Protein AF-A0A5N8YCM4-F1 (afdb_monomer)

Solvent-accessible surface area (backbone atoms only — not comparable to full-atom values): 8815 Å² total; per-residue (Å²): 136,56,71,67,61,52,51,56,54,48,54,54,50,51,52,50,52,55,51,50,50,57,48,50,54,58,71,48,71,81,57,46,71,76,61,27,65,48,60,98,84,71,20,58,46,53,52,51,55,59,68,64,58,54,66,70,60,50,52,52,48,41,61,73,74,42,97,75,67,79,81,82,79,90,52,70,67,62,51,50,50,53,53,54,52,53,60,50,47,57,53,49,52,54,51,56,53,67,76,66,61,46,80,69,53,50,68,40,70,51,71,59,92,93,43,78,36,35,51,56,54,53,51,50,53,51,51,52,53,52,54,55,54,49,47,43,43,34,72,50,49,27,48,74,75,73,39,74,59,121

Foldseek 3Di:
DDPVVVVVVVVVVVVVVVVVVVVVCVVCVPQDPVQQPDDLPDGVVNVVVVVPD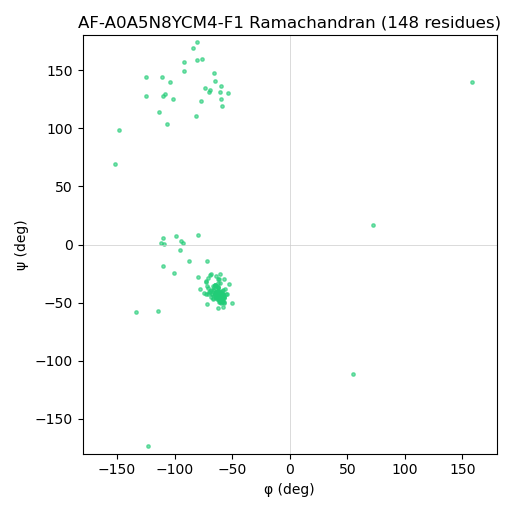CVVVVVVVQVVPDPDDDDDDDDVVVVVVVVVVVVVVVVVVLVVCVVPDDPVQQPDWDDDPHDIDGPVRVSVVVVVVVVVVLCCVQPPVQVVVVHHRD

Structure (mmCIF, N/CA/C/O backbone):
data_AF-A0A5N8YCM4-F1
#
_entry.id   AF-A0A5N8YCM4-F1
#
loop_
_atom_site.group_PDB
_atom_site.id
_atom_site.type_symbol
_atom_site.label_atom_id
_atom_site.label_alt_id
_atom_site.label_comp_id
_atom_site.label_asym_id
_atom_site.label_entity_id
_atom_site.label_seq_id
_atom_site.pdbx_PDB_ins_code
_atom_site.Cartn_x
_atom_site.Cartn_y
_atom_site.Cartn_z
_atom_site.occupancy
_atom_site.B_iso_or_equiv
_atom_site.auth_seq_id
_atom_site.auth_comp_id
_atom_site.auth_asym_id
_atom_site.auth_atom_id
_atom_site.pdbx_PDB_model_num
ATOM 1 N N . MET A 1 1 ? 29.192 19.938 -15.621 1.00 59.78 1 MET A N 1
ATOM 2 C CA . MET A 1 1 ? 28.057 19.672 -16.533 1.00 59.78 1 MET A CA 1
ATOM 3 C C . MET A 1 1 ? 27.737 20.958 -17.263 1.00 59.78 1 MET A C 1
ATOM 5 O O . MET A 1 1 ? 27.772 22.002 -16.623 1.00 59.78 1 MET A O 1
ATOM 9 N N . THR A 1 2 ? 27.479 20.900 -18.565 1.00 81.00 2 THR A N 1
ATOM 10 C CA . THR A 1 2 ? 27.028 22.059 -19.348 1.00 81.00 2 THR A CA 1
ATOM 11 C C . THR A 1 2 ? 25.498 22.095 -19.380 1.00 81.00 2 THR A C 1
ATOM 13 O O . THR A 1 2 ? 24.853 21.069 -19.157 1.00 81.00 2 THR A O 1
ATOM 16 N N . ALA A 1 3 ? 24.910 23.270 -19.620 1.00 78.31 3 ALA A N 1
ATOM 17 C CA . ALA A 1 3 ? 23.455 23.414 -19.740 1.00 78.31 3 ALA A CA 1
ATOM 18 C C . ALA A 1 3 ? 22.895 22.542 -20.877 1.00 78.31 3 ALA A C 1
ATOM 20 O O . ALA A 1 3 ? 21.943 21.801 -20.666 1.00 78.31 3 ALA A O 1
ATOM 21 N N . GLU A 1 4 ? 23.580 22.534 -22.019 1.00 82.88 4 GLU A N 1
ATOM 22 C CA . GLU A 1 4 ? 23.252 21.724 -23.198 1.00 82.88 4 GLU A CA 1
ATOM 23 C C . GLU A 1 4 ? 23.195 20.217 -22.885 1.00 82.88 4 GLU A C 1
ATOM 25 O O . GLU A 1 4 ? 22.209 19.552 -23.185 1.00 82.88 4 GLU A O 1
ATOM 30 N N . PHE A 1 5 ? 24.177 19.684 -22.146 1.00 89.62 5 PHE A N 1
ATOM 31 C CA . PHE A 1 5 ? 24.158 18.281 -21.708 1.00 89.62 5 PHE A CA 1
ATOM 32 C C . PHE A 1 5 ? 22.960 17.958 -20.796 1.00 89.62 5 PHE A C 1
ATOM 34 O O . PHE A 1 5 ? 22.390 16.867 -20.854 1.00 89.62 5 PHE A O 1
ATOM 41 N N . ASN A 1 6 ? 22.567 18.893 -19.927 1.00 91.06 6 ASN A N 1
ATOM 42 C CA . ASN A 1 6 ? 21.413 18.702 -19.049 1.00 91.06 6 ASN A CA 1
ATOM 43 C C . ASN A 1 6 ? 20.082 18.777 -19.814 1.00 91.06 6 ASN A C 1
ATOM 45 O O . ASN A 1 6 ? 19.143 18.071 -19.445 1.00 91.06 6 ASN A O 1
ATOM 49 N N . GLU A 1 7 ? 19.999 19.585 -20.871 1.00 92.56 7 GLU A N 1
ATOM 50 C CA . GLU A 1 7 ? 18.833 19.659 -21.760 1.00 92.56 7 GLU A CA 1
ATOM 51 C C . GLU A 1 7 ? 18.646 18.357 -22.543 1.00 92.56 7 GLU A C 1
ATOM 53 O O . GLU A 1 7 ? 17.563 17.775 -22.500 1.00 92.56 7 GLU A O 1
ATOM 58 N N . GLU A 1 8 ? 19.714 17.821 -23.139 1.00 94.44 8 GLU A N 1
ATOM 59 C CA . GLU A 1 8 ? 19.679 16.512 -23.805 1.00 94.44 8 GLU A CA 1
ATOM 60 C C . GLU A 1 8 ? 19.269 15.395 -22.836 1.00 94.44 8 GLU A C 1
ATOM 62 O O . GLU A 1 8 ? 18.418 14.551 -23.140 1.00 94.44 8 GLU A O 1
ATOM 67 N N . ARG A 1 9 ? 19.832 15.406 -21.620 1.00 94.44 9 ARG A N 1
ATOM 68 C CA . ARG A 1 9 ? 19.483 14.438 -20.574 1.00 94.44 9 ARG A CA 1
ATOM 69 C C . ARG A 1 9 ? 18.014 14.556 -20.164 1.00 94.44 9 ARG A C 1
ATOM 71 O O . ARG A 1 9 ? 17.366 13.526 -19.969 1.00 94.44 9 ARG A O 1
ATOM 78 N N . ARG A 1 10 ? 17.480 15.774 -20.029 1.00 96.19 10 ARG A N 1
ATOM 79 C CA . ARG A 1 10 ? 16.058 16.014 -19.736 1.00 96.19 10 ARG A CA 1
ATOM 80 C C . ARG A 1 10 ? 15.180 15.432 -20.841 1.00 96.19 10 ARG A C 1
ATOM 82 O O . ARG A 1 10 ? 14.247 14.694 -20.531 1.00 96.19 10 ARG A O 1
ATOM 89 N N . ASP A 1 11 ? 15.483 15.711 -22.102 1.00 95.94 11 ASP A N 1
ATOM 90 C CA . ASP A 1 11 ? 14.655 15.276 -23.232 1.00 95.94 11 ASP A CA 1
ATOM 91 C C . ASP A 1 11 ? 14.649 13.744 -23.375 1.00 95.94 11 ASP A C 1
ATOM 93 O O . ASP A 1 11 ? 13.602 13.129 -23.617 1.00 95.94 11 ASP A O 1
ATOM 97 N N . ALA A 1 12 ? 15.787 13.098 -23.101 1.00 94.69 12 ALA A N 1
ATOM 98 C CA . ALA A 1 12 ? 15.877 11.644 -23.014 1.00 94.69 12 ALA A CA 1
ATOM 99 C C . ALA A 1 12 ? 15.028 11.066 -21.863 1.00 94.69 12 ALA A C 1
ATOM 101 O O . ALA A 1 12 ? 14.349 10.051 -22.043 1.00 94.69 12 ALA A O 1
ATOM 102 N N . LEU A 1 13 ? 15.030 11.699 -20.682 1.00 96.75 13 LEU A N 1
ATOM 103 C CA . LEU A 1 13 ? 14.198 11.281 -19.545 1.00 96.75 13 LEU A CA 1
ATOM 104 C C . LEU A 1 13 ? 12.702 11.424 -19.854 1.00 96.75 13 LEU A C 1
ATOM 106 O O . LEU A 1 13 ? 11.945 10.485 -19.612 1.00 96.75 13 LEU A O 1
ATOM 110 N N . VAL A 1 14 ? 12.286 12.551 -20.439 1.00 97.44 14 VAL A N 1
ATOM 111 C CA . VAL A 1 14 ? 10.892 12.792 -20.847 1.00 97.44 14 VAL A CA 1
ATOM 112 C C . VAL A 1 14 ? 10.434 11.732 -21.846 1.00 97.44 14 VAL A C 1
ATOM 114 O O . VAL A 1 14 ? 9.389 11.112 -21.651 1.00 97.44 14 VAL A O 1
ATOM 117 N N . THR A 1 15 ? 11.243 11.455 -22.870 1.00 97.44 15 THR A N 1
ATOM 118 C CA . THR A 1 15 ? 10.934 10.431 -23.881 1.00 97.44 15 THR A CA 1
ATOM 119 C C . THR A 1 15 ? 10.730 9.054 -23.247 1.00 97.44 15 THR A C 1
ATOM 121 O O . THR A 1 15 ? 9.774 8.342 -23.572 1.00 97.44 15 THR A O 1
ATOM 124 N N . ARG A 1 16 ? 11.597 8.679 -22.297 1.00 97.50 16 ARG A N 1
ATOM 125 C CA . ARG A 1 16 ? 11.485 7.412 -21.562 1.00 97.50 16 ARG A CA 1
ATOM 126 C C . ARG A 1 16 ? 10.216 7.355 -20.718 1.00 97.50 16 ARG A C 1
ATOM 128 O O . ARG A 1 16 ? 9.510 6.357 -20.791 1.00 97.50 16 ARG A O 1
ATOM 135 N N . LEU A 1 17 ? 9.895 8.411 -19.969 1.00 97.19 17 LEU A N 1
ATOM 136 C CA . LEU A 1 17 ? 8.688 8.464 -19.136 1.00 97.19 17 LEU A CA 1
ATOM 137 C C . LEU A 1 17 ? 7.407 8.359 -19.973 1.00 97.19 17 LEU A C 1
ATOM 139 O O . LEU A 1 17 ? 6.516 7.586 -19.627 1.00 97.19 17 LEU A O 1
ATOM 143 N N . VAL A 1 18 ? 7.334 9.070 -21.103 1.00 97.44 18 VAL A N 1
ATOM 144 C CA . VAL A 1 18 ? 6.196 8.988 -22.037 1.00 97.44 18 VAL A CA 1
ATOM 145 C C . VAL A 1 18 ? 6.048 7.574 -22.600 1.00 97.44 18 VAL A C 1
ATOM 147 O O . VAL A 1 18 ? 4.944 7.029 -22.625 1.00 97.44 18 VAL A O 1
ATOM 150 N N . THR A 1 19 ? 7.160 6.953 -23.001 1.00 97.25 19 THR A N 1
ATOM 151 C CA . THR A 1 19 ? 7.164 5.580 -23.526 1.00 97.25 19 THR A CA 1
ATOM 152 C C . THR A 1 19 ? 6.710 4.575 -22.468 1.00 97.25 19 THR A C 1
ATOM 154 O O . THR A 1 19 ? 5.841 3.747 -22.744 1.00 97.25 19 THR A O 1
ATOM 157 N N . SER A 1 20 ? 7.242 4.668 -21.245 1.00 96.75 20 SER A N 1
ATOM 158 C CA . SER A 1 20 ? 6.859 3.798 -20.129 1.00 96.75 20 SER A CA 1
ATOM 159 C C . SER A 1 20 ? 5.389 3.958 -19.755 1.00 96.75 20 SER A C 1
ATOM 161 O O . SER A 1 20 ? 4.716 2.956 -19.536 1.00 96.75 20 SER A O 1
ATOM 163 N N . ARG A 1 21 ? 4.860 5.190 -19.744 1.00 97.50 21 ARG A N 1
ATOM 164 C CA . ARG A 1 21 ? 3.435 5.456 -19.497 1.00 97.50 21 ARG A CA 1
ATOM 165 C C . ARG A 1 21 ? 2.551 4.754 -20.530 1.00 97.50 21 ARG A C 1
ATOM 167 O O . ARG A 1 21 ? 1.620 4.054 -20.153 1.00 97.50 21 ARG A O 1
ATOM 174 N N . ALA A 1 22 ? 2.864 4.904 -21.817 1.00 96.88 22 ALA A N 1
ATOM 175 C CA . ALA A 1 22 ? 2.091 4.282 -22.892 1.00 96.88 22 ALA A CA 1
ATOM 176 C C . ALA A 1 22 ? 2.165 2.743 -22.861 1.00 96.88 22 ALA A C 1
ATOM 178 O O . ALA A 1 22 ? 1.198 2.061 -23.205 1.00 96.88 22 ALA A O 1
ATOM 179 N N . LEU A 1 23 ? 3.312 2.182 -22.461 1.00 97.25 23 LEU A N 1
ATOM 180 C CA . LEU A 1 23 ? 3.456 0.740 -22.267 1.00 97.25 23 LEU A CA 1
ATOM 181 C C . LEU A 1 23 ? 2.640 0.253 -21.067 1.00 97.25 23 LEU A C 1
ATOM 183 O O . LEU A 1 23 ? 1.934 -0.741 -21.196 1.00 97.25 23 LEU A O 1
ATOM 187 N N . LEU A 1 24 ? 2.698 0.963 -19.938 1.00 96.38 24 LEU A N 1
ATOM 188 C CA . LEU A 1 24 ? 1.924 0.636 -18.743 1.00 96.38 24 LEU A CA 1
ATOM 189 C C . LEU A 1 24 ? 0.420 0.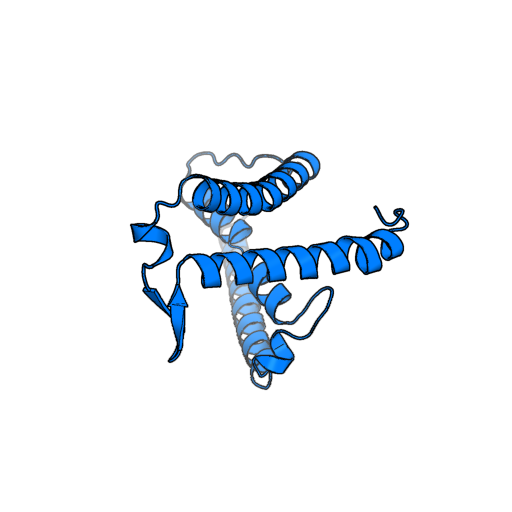628 -19.042 1.00 96.38 24 LEU A C 1
ATOM 191 O O . LEU A 1 24 ? -0.249 -0.354 -18.743 1.00 96.38 24 LEU A O 1
ATOM 195 N N . GLU A 1 25 ? -0.094 1.667 -19.710 1.00 97.38 25 GLU A N 1
ATOM 196 C CA . GLU A 1 25 ? -1.498 1.728 -20.147 1.00 97.38 25 GLU A CA 1
ATOM 197 C C . GLU A 1 25 ? -1.886 0.507 -20.992 1.00 97.38 25 GLU A C 1
ATOM 199 O O . GLU A 1 25 ? -2.948 -0.079 -20.793 1.00 97.38 25 GLU A O 1
ATOM 204 N N . ARG A 1 26 ? -1.009 0.080 -21.907 1.00 97.38 26 ARG A N 1
ATOM 205 C CA . ARG A 1 26 ? -1.248 -1.101 -22.742 1.00 97.38 26 ARG A CA 1
ATOM 206 C C . ARG A 1 26 ? -1.258 -2.391 -21.928 1.00 97.38 26 ARG A C 1
ATOM 208 O O . ARG A 1 26 ? -2.168 -3.193 -22.105 1.00 97.38 26 ARG A O 1
ATOM 215 N N . CYS A 1 27 ? -0.285 -2.579 -21.038 1.00 96.44 27 CYS A N 1
ATOM 216 C CA . CYS A 1 27 ? -0.201 -3.760 -20.178 1.00 96.44 27 CYS A CA 1
ATOM 217 C C . CYS A 1 27 ? -1.428 -3.905 -19.267 1.00 96.44 27 CYS A C 1
ATOM 219 O O . CYS A 1 27 ? -1.844 -5.022 -18.986 1.00 96.44 27 CYS A O 1
ATOM 221 N N . LEU A 1 28 ? -2.015 -2.789 -18.830 1.00 96.19 28 LEU A N 1
ATOM 222 C CA . LEU A 1 28 ? -3.182 -2.782 -17.945 1.00 96.19 28 LEU A CA 1
ATOM 223 C C . LEU A 1 28 ? -4.522 -2.843 -18.687 1.00 96.19 28 LEU A C 1
ATOM 225 O O . LEU A 1 28 ? -5.541 -3.116 -18.063 1.00 96.19 28 LEU A O 1
ATOM 229 N N . SER A 1 29 ? -4.542 -2.601 -20.001 1.00 96.19 29 SER A N 1
ATOM 230 C CA . SER A 1 29 ? -5.786 -2.410 -20.766 1.00 96.19 29 SER A CA 1
ATOM 231 C C . SER A 1 29 ? -6.754 -3.601 -20.745 1.00 96.19 29 SER A C 1
ATOM 233 O O . SER A 1 29 ? -7.959 -3.403 -20.886 1.00 96.19 29 SER A O 1
ATOM 235 N N . GLU A 1 30 ? -6.249 -4.816 -20.531 1.00 93.69 30 GLU A N 1
ATOM 236 C CA . GLU A 1 30 ? -7.042 -6.053 -20.484 1.00 93.69 30 GLU A CA 1
ATOM 237 C C . GLU A 1 30 ? -7.150 -6.643 -19.065 1.00 93.69 30 GLU A C 1
ATOM 239 O O . GLU A 1 30 ? -7.785 -7.680 -18.859 1.00 93.69 30 GLU A O 1
ATOM 244 N N . VAL A 1 31 ? -6.539 -5.997 -18.065 1.00 95.06 31 VAL A N 1
ATOM 245 C CA . VAL A 1 31 ? -6.541 -6.479 -16.680 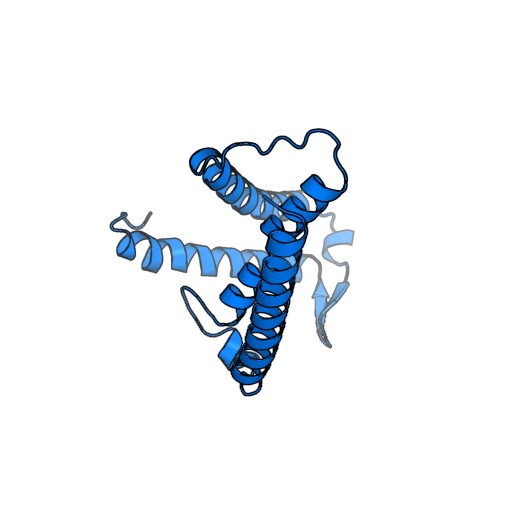1.00 95.06 31 VAL A CA 1
ATOM 246 C C . VAL A 1 31 ? -7.850 -6.072 -16.007 1.00 95.06 31 VAL A C 1
ATOM 248 O O . VAL A 1 31 ? -8.100 -4.901 -15.733 1.00 95.06 31 VAL A O 1
ATOM 251 N N . THR A 1 32 ? -8.701 -7.056 -15.722 1.00 95.62 32 THR A N 1
ATOM 252 C CA . THR A 1 32 ? -9.908 -6.863 -14.898 1.00 95.62 32 THR A CA 1
ATOM 253 C C . THR A 1 32 ? -9.544 -6.755 -13.416 1.00 95.62 32 THR A C 1
ATOM 255 O O . THR A 1 32 ? -8.489 -7.242 -13.016 1.00 95.62 32 THR A O 1
ATOM 258 N N . SER A 1 33 ? -10.419 -6.188 -12.578 1.00 91.62 33 SER A N 1
ATOM 259 C CA . SER A 1 33 ? -10.203 -6.119 -11.120 1.00 91.62 33 SER A CA 1
ATOM 260 C C . SER A 1 33 ? -9.949 -7.494 -10.503 1.00 91.62 33 SER A C 1
ATOM 262 O O . SER A 1 33 ? -9.022 -7.654 -9.717 1.00 91.62 33 SER A O 1
ATOM 264 N N . ASP A 1 34 ? -10.707 -8.509 -10.924 1.00 91.69 34 ASP A N 1
ATOM 265 C CA . ASP A 1 34 ? -10.561 -9.869 -10.405 1.00 91.69 34 ASP A CA 1
ATOM 266 C C . ASP A 1 34 ? -9.202 -10.467 -10.746 1.00 91.69 34 ASP A C 1
ATOM 268 O O . ASP A 1 34 ? -8.674 -11.249 -9.972 1.00 91.69 34 ASP A O 1
ATOM 272 N N . VAL A 1 35 ? -8.647 -10.164 -11.921 1.00 93.00 35 VAL A N 1
ATOM 273 C CA . VAL A 1 35 ? -7.294 -10.603 -12.292 1.00 93.00 35 VAL A CA 1
ATOM 274 C C . VAL A 1 35 ? -6.249 -9.733 -11.601 1.00 93.00 35 VAL A C 1
ATOM 276 O O . VAL A 1 35 ? -5.229 -10.247 -11.158 1.00 93.00 35 VAL A O 1
ATOM 279 N N . GLY A 1 36 ? -6.512 -8.433 -11.481 1.00 91.19 36 GLY A N 1
ATOM 280 C CA . GLY A 1 36 ? -5.584 -7.465 -10.920 1.00 91.19 36 GLY A CA 1
ATOM 281 C C . GLY A 1 36 ? -5.284 -7.701 -9.444 1.00 91.19 36 GLY A C 1
ATOM 282 O O . GLY A 1 36 ? -4.143 -7.518 -9.038 1.00 91.19 36 GLY A O 1
ATOM 283 N N . MET A 1 37 ? -6.278 -8.171 -8.686 1.00 89.06 37 MET A N 1
ATOM 284 C CA . MET A 1 37 ? -6.168 -8.465 -7.251 1.00 89.06 37 MET A CA 1
ATOM 285 C C . MET A 1 37 ? -5.839 -9.940 -6.959 1.00 89.06 37 MET A C 1
ATOM 287 O O . MET A 1 37 ? -5.795 -10.346 -5.802 1.00 89.06 37 MET A O 1
ATOM 291 N N . ARG A 1 38 ? -5.626 -10.779 -7.985 1.00 83.38 38 ARG A N 1
ATOM 292 C CA . ARG A 1 38 ? -5.173 -12.163 -7.781 1.00 83.38 38 ARG A CA 1
ATOM 293 C C . ARG A 1 38 ? -3.684 -12.176 -7.462 1.00 83.38 38 ARG A C 1
ATOM 295 O O . ARG A 1 38 ? -2.868 -11.756 -8.278 1.00 83.38 38 ARG A O 1
ATOM 302 N N . GLY A 1 39 ? -3.336 -12.757 -6.325 1.00 73.06 39 GLY A N 1
ATOM 303 C CA . GLY A 1 39 ? -1.959 -13.022 -5.931 1.00 73.06 39 GLY A CA 1
ATOM 304 C C . GLY A 1 39 ? -1.873 -13.192 -4.423 1.00 73.06 39 GLY A C 1
ATOM 305 O O . GLY A 1 39 ? -2.548 -12.484 -3.691 1.00 73.06 39 GLY A O 1
ATOM 306 N N . THR A 1 40 ? -1.070 -14.146 -3.963 1.00 68.38 40 THR A N 1
ATOM 307 C CA . THR A 1 40 ? -0.776 -14.339 -2.533 1.00 68.38 40 THR A CA 1
ATOM 308 C C . THR A 1 40 ? 0.522 -13.643 -2.109 1.00 68.38 40 THR A C 1
ATOM 310 O O . THR A 1 40 ? 0.870 -13.652 -0.934 1.00 68.38 40 THR A O 1
ATOM 313 N N . GLU A 1 41 ? 1.253 -13.046 -3.059 1.00 70.88 41 GLU A N 1
ATOM 314 C CA . GLU A 1 41 ? 2.551 -12.399 -2.821 1.00 70.88 41 GLU A CA 1
ATOM 315 C C . GLU A 1 41 ? 2.643 -11.021 -3.482 1.00 70.88 41 GLU A C 1
ATOM 317 O O . GLU A 1 41 ? 2.905 -10.033 -2.806 1.00 70.88 41 GLU A O 1
ATOM 322 N N . TRP A 1 42 ? 2.454 -10.963 -4.806 1.00 81.25 42 TRP A N 1
ATOM 323 C CA . TRP A 1 42 ? 2.522 -9.726 -5.581 1.00 81.25 42 TRP A CA 1
ATOM 324 C C . TRP A 1 42 ? 1.560 -9.784 -6.765 1.00 81.25 42 TRP A C 1
ATOM 326 O O . TRP A 1 42 ? 1.826 -10.400 -7.802 1.00 81.25 42 TRP A O 1
ATOM 336 N N . SER A 1 43 ? 0.405 -9.174 -6.585 1.00 90.81 43 SER A N 1
ATOM 337 C CA . SER A 1 43 ? -0.612 -8.984 -7.604 1.00 90.81 43 SER A CA 1
ATOM 338 C C . SER A 1 43 ? -0.272 -7.796 -8.515 1.00 90.81 43 SER A C 1
ATOM 340 O O . SER A 1 43 ? 0.685 -7.044 -8.301 1.00 90.81 43 SER A O 1
ATOM 342 N N . VAL A 1 44 ? -1.070 -7.600 -9.569 1.00 91.94 44 VAL A N 1
ATOM 343 C CA . VAL A 1 44 ? -0.971 -6.372 -10.376 1.00 91.94 44 VAL A CA 1
ATOM 344 C C . VAL A 1 44 ? -1.359 -5.162 -9.522 1.00 91.94 44 VAL A C 1
ATOM 346 O O . VAL A 1 44 ? -0.762 -4.103 -9.680 1.00 91.94 44 VAL A O 1
ATOM 349 N N . GLY A 1 45 ? -2.314 -5.322 -8.601 1.00 92.25 45 GLY A N 1
ATOM 350 C CA . GLY A 1 45 ? -2.681 -4.307 -7.616 1.00 92.25 45 GLY A CA 1
ATOM 351 C C . GLY A 1 45 ? -1.494 -3.876 -6.758 1.00 92.25 45 GLY A C 1
ATOM 352 O O . GLY A 1 45 ? -1.206 -2.683 -6.709 1.00 92.25 45 GLY A O 1
ATOM 353 N N . ASP A 1 46 ? -0.750 -4.832 -6.196 1.00 91.25 46 ASP A N 1
ATOM 354 C CA . ASP A 1 46 ? 0.429 -4.557 -5.355 1.00 91.25 46 ASP A CA 1
ATOM 355 C C . ASP A 1 46 ? 1.516 -3.803 -6.138 1.00 91.25 46 ASP A C 1
ATOM 357 O O . ASP A 1 46 ? 2.104 -2.837 -5.652 1.00 91.25 46 ASP A O 1
ATOM 361 N N . LEU A 1 47 ? 1.730 -4.168 -7.411 1.00 91.44 47 LEU A N 1
ATOM 362 C CA . LEU A 1 47 ? 2.628 -3.424 -8.299 1.00 91.44 47 LEU A CA 1
ATOM 363 C C . LEU A 1 47 ? 2.170 -1.975 -8.505 1.00 91.44 47 LEU A C 1
ATOM 365 O O . LEU A 1 47 ? 3.008 -1.076 -8.544 1.00 91.44 47 LEU A O 1
ATOM 369 N N . LEU A 1 48 ? 0.871 -1.750 -8.711 1.00 93.38 48 LEU A N 1
ATOM 370 C CA . LEU A 1 48 ? 0.330 -0.413 -8.951 1.00 93.38 48 LEU A CA 1
ATOM 371 C C . LEU A 1 48 ? 0.350 0.450 -7.693 1.00 93.38 48 LEU A C 1
ATOM 373 O O . LEU A 1 48 ? 0.631 1.642 -7.806 1.00 93.38 48 LEU A O 1
ATOM 377 N N . GLU A 1 49 ? 0.092 -0.135 -6.525 1.00 90.31 49 GLU A N 1
ATOM 378 C CA . GLU A 1 49 ? 0.245 0.543 -5.239 1.00 90.31 49 GLU A CA 1
ATOM 379 C C . GLU A 1 49 ? 1.700 0.975 -5.037 1.00 90.31 49 GLU A C 1
ATOM 381 O O . GLU A 1 49 ? 1.958 2.160 -4.828 1.00 90.31 49 GLU A O 1
ATOM 386 N N . HIS A 1 50 ? 2.653 0.060 -5.241 1.00 89.12 50 HIS A N 1
ATOM 387 C CA . HIS A 1 50 ? 4.077 0.367 -5.134 1.00 89.12 50 HIS A CA 1
ATOM 388 C C . HIS A 1 50 ? 4.542 1.413 -6.161 1.00 89.12 50 HIS A C 1
ATOM 390 O O . HIS A 1 50 ? 5.255 2.357 -5.832 1.00 89.12 50 HIS A O 1
ATOM 396 N N . LEU A 1 51 ? 4.111 1.303 -7.423 1.00 90.31 51 LEU A N 1
ATOM 397 C CA . LEU A 1 51 ? 4.426 2.297 -8.458 1.00 90.31 51 LEU A CA 1
ATOM 398 C C . LEU A 1 51 ? 3.810 3.674 -8.152 1.00 90.31 51 LEU A C 1
ATOM 400 O O . LEU A 1 51 ? 4.318 4.696 -8.621 1.00 90.31 51 LEU A O 1
ATOM 404 N N . GLY A 1 52 ? 2.706 3.695 -7.404 1.00 87.38 52 GLY A N 1
ATOM 405 C CA . GLY A 1 52 ? 2.033 4.900 -6.935 1.00 87.38 52 GLY A CA 1
ATOM 406 C C . GLY A 1 52 ? 2.791 5.651 -5.838 1.00 87.38 52 GLY A C 1
ATOM 407 O O . GLY A 1 52 ? 2.469 6.814 -5.585 1.00 87.38 52 GLY A O 1
ATOM 408 N N . GLU A 1 53 ? 3.803 5.038 -5.218 1.00 87.19 53 GLU A N 1
ATOM 409 C CA . GLU A 1 53 ? 4.664 5.705 -4.245 1.00 87.19 53 GLU A CA 1
ATOM 410 C C . GLU A 1 53 ? 5.381 6.913 -4.874 1.00 87.19 53 GLU A C 1
ATOM 412 O O . GLU A 1 53 ? 5.901 6.870 -5.993 1.00 87.19 53 GLU A O 1
ATOM 417 N N . SER A 1 54 ? 5.419 8.027 -4.141 1.00 86.44 54 SER A N 1
ATOM 418 C CA . SER A 1 54 ? 5.907 9.314 -4.649 1.00 86.44 54 SER A CA 1
ATOM 419 C C . SER A 1 54 ? 7.346 9.648 -4.261 1.00 86.44 54 SER A C 1
ATOM 421 O O . SER A 1 54 ? 7.797 10.757 -4.547 1.00 86.44 54 SER A O 1
ATOM 423 N N . TYR A 1 55 ? 8.084 8.722 -3.638 1.00 84.88 55 TYR A N 1
ATOM 424 C CA . TYR A 1 55 ? 9.385 8.997 -3.013 1.00 84.88 55 TYR A CA 1
ATOM 425 C C . TYR A 1 55 ? 10.364 9.749 -3.931 1.00 84.88 55 TYR A C 1
ATOM 427 O O . TYR A 1 55 ? 10.908 10.791 -3.561 1.00 84.88 55 TYR A O 1
ATOM 435 N N . TYR A 1 56 ? 10.561 9.277 -5.166 1.00 87.88 56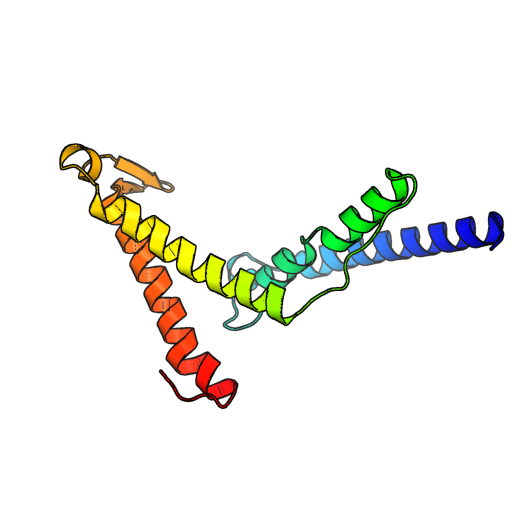 TYR A N 1
ATOM 436 C CA . TYR A 1 56 ? 11.500 9.909 -6.100 1.00 87.88 56 TYR A CA 1
ATOM 437 C C . TYR A 1 56 ? 10.987 11.242 -6.661 1.00 87.88 56 TYR A C 1
ATOM 439 O O . TYR A 1 56 ? 11.772 12.145 -6.952 1.00 87.88 56 TYR A O 1
ATOM 447 N N . GLN A 1 57 ? 9.673 11.384 -6.818 1.00 91.81 57 GLN A N 1
ATOM 448 C CA . GLN A 1 57 ? 9.025 12.617 -7.248 1.00 91.81 57 GLN A CA 1
ATOM 449 C C . GLN A 1 57 ? 9.129 13.678 -6.148 1.00 91.81 57 GLN A C 1
ATOM 451 O O . GLN A 1 57 ? 9.400 14.839 -6.451 1.00 91.81 57 GLN A O 1
ATOM 456 N N . ASP A 1 58 ? 8.966 13.285 -4.886 1.00 88.94 58 ASP A N 1
ATOM 457 C CA . ASP A 1 58 ? 9.126 14.149 -3.718 1.00 88.94 58 ASP A CA 1
ATOM 458 C C . ASP A 1 58 ? 10.580 14.567 -3.532 1.00 88.94 58 ASP A C 1
ATOM 460 O O . ASP A 1 58 ? 10.845 15.754 -3.369 1.00 88.94 58 ASP A O 1
ATOM 464 N N . MET A 1 59 ? 11.531 13.646 -3.705 1.00 90.56 59 MET A N 1
ATOM 465 C CA . MET A 1 59 ? 12.960 13.965 -3.744 1.00 90.56 59 MET A CA 1
ATOM 466 C C . MET A 1 59 ? 13.285 14.995 -4.838 1.00 90.56 59 MET A C 1
ATOM 468 O O . MET A 1 59 ? 13.981 15.980 -4.591 1.00 90.56 59 MET A O 1
ATOM 472 N N . ALA A 1 60 ? 12.743 14.819 -6.048 1.00 92.75 60 ALA A N 1
ATOM 473 C CA . ALA A 1 60 ? 12.920 15.791 -7.125 1.00 92.75 60 ALA A CA 1
ATOM 474 C C . ALA A 1 60 ? 12.299 17.156 -6.777 1.00 92.75 60 ALA A C 1
ATOM 476 O O . ALA A 1 60 ? 12.906 18.189 -7.053 1.00 92.75 60 ALA A O 1
ATOM 477 N N . ARG A 1 61 ? 11.118 17.186 -6.143 1.00 94.00 61 ARG A N 1
ATOM 478 C CA . ARG A 1 61 ? 10.490 18.429 -5.656 1.00 94.00 61 ARG A CA 1
ATOM 479 C C . ARG A 1 61 ? 11.322 19.095 -4.566 1.00 94.00 61 ARG A C 1
ATOM 481 O O . ARG A 1 61 ? 11.455 20.313 -4.594 1.00 94.00 61 ARG A O 1
ATOM 488 N N . GLN A 1 62 ? 11.892 18.328 -3.644 1.00 93.06 62 GLN A N 1
ATOM 489 C CA . GLN A 1 62 ? 12.765 18.839 -2.593 1.00 93.06 62 GLN A CA 1
ATOM 490 C C . GLN A 1 62 ? 13.975 19.552 -3.205 1.00 93.06 62 GLN A C 1
ATOM 492 O O . GLN A 1 62 ? 14.240 20.708 -2.894 1.00 93.06 62 GLN A O 1
ATOM 497 N N . PHE A 1 63 ? 14.635 18.912 -4.175 1.00 93.94 63 PHE A N 1
ATOM 498 C CA . PHE A 1 63 ? 15.765 19.499 -4.899 1.00 93.94 63 PHE A CA 1
ATOM 499 C C . PHE A 1 63 ? 15.420 20.772 -5.674 1.00 93.94 63 PHE A C 1
ATOM 501 O O . PHE A 1 63 ? 16.288 21.617 -5.875 1.00 93.94 63 PHE A O 1
ATOM 508 N N . LEU A 1 64 ? 14.176 20.906 -6.132 1.00 94.69 64 LEU A N 1
ATOM 509 C CA . LEU A 1 64 ? 13.712 22.097 -6.841 1.00 94.69 64 LEU A CA 1
ATOM 510 C C . LEU A 1 64 ? 13.364 23.259 -5.901 1.00 94.69 64 LEU A C 1
ATOM 512 O O . LEU A 1 64 ? 13.434 24.408 -6.332 1.00 94.69 64 LEU A O 1
ATOM 516 N N . ASN A 1 65 ? 12.963 22.969 -4.660 1.00 94.69 65 ASN A N 1
ATOM 517 C CA . ASN A 1 65 ? 12.370 23.955 -3.752 1.00 94.69 65 ASN A CA 1
ATOM 518 C C . ASN A 1 65 ? 13.267 24.340 -2.564 1.00 94.69 65 ASN A C 1
ATOM 520 O O . ASN A 1 65 ? 13.022 25.374 -1.945 1.00 94.69 65 ASN A O 1
ATOM 524 N N . GLU A 1 66 ? 14.284 23.544 -2.230 1.00 93.44 66 GLU A N 1
ATOM 525 C CA . GLU A 1 66 ? 15.197 23.807 -1.112 1.00 93.44 66 GLU A CA 1
ATOM 526 C C . GLU A 1 66 ? 16.556 24.329 -1.598 1.00 93.44 66 GLU A C 1
ATOM 528 O O . GLU A 1 66 ? 17.119 23.831 -2.569 1.00 93.44 66 GLU A O 1
ATOM 533 N N . GLU A 1 67 ? 17.128 25.313 -0.895 1.00 92.38 67 GLU A N 1
ATOM 534 C CA . GLU A 1 67 ? 18.440 25.888 -1.245 1.00 92.38 67 GLU A CA 1
ATOM 535 C C . GLU A 1 67 ? 19.607 24.914 -1.010 1.00 92.38 67 GLU A C 1
ATOM 537 O O . GLU A 1 67 ? 20.668 25.030 -1.625 1.00 92.38 67 GLU A O 1
ATOM 542 N N . SER A 1 68 ? 19.453 23.970 -0.081 1.00 90.31 68 SER A N 1
ATOM 543 C CA . SER A 1 68 ? 20.480 22.990 0.291 1.00 90.31 68 SER A CA 1
ATOM 544 C C . SER A 1 68 ? 19.820 21.705 0.793 1.00 90.31 68 SER A C 1
ATOM 546 O O . SER A 1 68 ? 19.886 21.412 1.989 1.00 90.31 68 SER A O 1
ATOM 548 N N . PRO A 1 69 ? 19.159 20.952 -0.105 1.00 87.00 69 PRO A N 1
ATOM 549 C CA . PRO A 1 69 ? 18.430 19.752 0.267 1.00 87.00 69 PRO A CA 1
ATOM 550 C C . PRO A 1 69 ? 19.381 18.727 0.883 1.00 87.00 69 PRO A C 1
ATOM 552 O O . PRO A 1 69 ? 20.447 18.434 0.334 1.00 87.00 69 PRO A O 1
ATOM 555 N N . GLN A 1 70 ? 18.987 18.180 2.025 1.00 86.50 70 GLN A N 1
ATOM 556 C CA . GLN A 1 70 ? 19.650 17.041 2.649 1.00 86.50 70 GLN A CA 1
ATOM 557 C C . GLN A 1 70 ? 18.714 15.847 2.530 1.00 86.50 70 GLN A C 1
ATOM 559 O O . GLN A 1 70 ? 17.540 15.936 2.887 1.00 86.50 70 GLN A O 1
ATOM 564 N N . LEU A 1 71 ? 19.236 14.746 1.997 1.00 83.38 71 LEU A N 1
ATOM 565 C CA . LEU A 1 71 ? 18.537 13.472 1.993 1.00 83.38 71 LEU A CA 1
ATOM 566 C C . LEU A 1 71 ? 19.118 12.622 3.108 1.00 83.38 71 LEU A C 1
ATOM 568 O O . LEU A 1 71 ? 20.329 12.389 3.139 1.00 83.38 71 LEU A O 1
ATOM 572 N N . ASP A 1 72 ? 18.257 12.145 3.994 1.00 78.69 72 ASP A N 1
ATOM 573 C CA . ASP A 1 72 ? 18.656 11.137 4.961 1.00 78.69 72 ASP A CA 1
ATOM 574 C C . ASP A 1 72 ? 18.996 9.826 4.241 1.00 78.69 72 ASP A C 1
ATOM 576 O O . ASP A 1 72 ? 18.437 9.483 3.193 1.00 78.69 72 ASP A O 1
ATOM 580 N N . VAL A 1 73 ? 19.952 9.084 4.797 1.00 79.94 73 VAL A N 1
ATOM 581 C CA . VAL A 1 73 ? 20.304 7.755 4.293 1.00 79.94 73 VAL A CA 1
ATOM 582 C C . VAL A 1 73 ? 19.161 6.801 4.620 1.00 79.94 73 VAL A C 1
ATOM 584 O O . VAL A 1 73 ? 18.706 6.748 5.760 1.00 79.94 73 VAL A O 1
ATOM 587 N N . TYR A 1 74 ? 18.722 6.029 3.626 1.00 81.62 74 TYR A N 1
ATOM 588 C CA . TYR A 1 74 ? 17.732 4.979 3.838 1.00 81.62 74 TYR A CA 1
ATOM 589 C C . TYR A 1 74 ? 18.237 3.963 4.872 1.00 81.62 74 TYR A C 1
ATOM 591 O O . TYR A 1 74 ? 19.267 3.318 4.661 1.00 81.62 74 TYR A O 1
ATOM 599 N N . ASP A 1 75 ? 17.499 3.827 5.973 1.00 86.31 75 ASP A N 1
ATOM 600 C CA . ASP A 1 75 ? 17.749 2.839 7.018 1.00 86.31 75 ASP A CA 1
ATOM 601 C C . ASP A 1 75 ? 16.690 1.722 6.942 1.00 86.31 75 ASP A C 1
ATOM 603 O O . ASP A 1 75 ? 15.552 1.927 7.384 1.00 86.31 75 ASP A O 1
ATOM 607 N N . PRO A 1 76 ? 17.040 0.537 6.400 1.00 86.19 76 PRO A N 1
ATOM 608 C CA . PRO A 1 76 ? 16.094 -0.564 6.239 1.00 86.19 76 PRO A CA 1
ATOM 609 C C . PRO A 1 76 ? 15.543 -1.085 7.570 1.00 86.19 76 PRO A C 1
ATOM 611 O O . PRO A 1 76 ? 14.409 -1.551 7.614 1.00 86.19 76 PRO A O 1
ATOM 614 N N . GLU A 1 77 ? 16.304 -0.997 8.664 1.00 90.88 77 GLU A N 1
ATOM 615 C CA . GLU A 1 77 ? 15.866 -1.487 9.975 1.00 90.88 77 GLU A CA 1
ATOM 616 C C . GLU A 1 77 ? 14.826 -0.559 10.599 1.00 90.88 77 GLU A C 1
ATOM 618 O O . GLU A 1 77 ? 13.832 -1.012 11.173 1.00 90.88 77 GLU A O 1
ATOM 623 N N . THR A 1 78 ? 15.039 0.751 10.482 1.00 87.69 78 THR A N 1
ATOM 624 C CA . THR A 1 78 ? 14.057 1.745 10.930 1.00 87.69 78 THR A CA 1
ATOM 625 C C . THR A 1 78 ? 12.779 1.647 10.104 1.00 87.69 78 THR A C 1
ATOM 627 O O . THR A 1 78 ? 11.685 1.655 10.669 1.00 87.69 78 THR A O 1
ATOM 630 N N . GLU A 1 79 ? 12.906 1.478 8.789 1.00 87.56 79 GLU A N 1
ATOM 631 C CA . GLU A 1 79 ? 11.756 1.309 7.906 1.00 87.56 79 GLU A CA 1
ATOM 632 C C . GLU A 1 79 ? 10.971 0.027 8.214 1.00 87.56 79 GLU A C 1
ATOM 634 O O . GLU A 1 79 ? 9.748 0.058 8.350 1.00 87.56 79 GLU A O 1
ATOM 639 N N . TRP A 1 80 ? 11.666 -1.093 8.420 1.00 91.06 80 TRP A N 1
ATOM 640 C CA . TRP A 1 80 ? 11.035 -2.350 8.811 1.00 91.06 80 TRP A CA 1
ATOM 641 C C . TRP A 1 80 ? 10.265 -2.228 10.132 1.00 91.06 80 TRP A C 1
ATOM 643 O O . TRP A 1 80 ? 9.103 -2.633 10.211 1.00 91.06 80 TRP A O 1
ATOM 653 N N . LYS A 1 81 ? 10.868 -1.616 11.161 1.00 93.06 81 LYS A N 1
ATOM 654 C CA . LYS A 1 81 ? 10.191 -1.362 12.447 1.00 93.06 81 LYS A CA 1
ATOM 655 C C . LYS A 1 81 ? 8.940 -0.518 12.265 1.00 93.06 81 LYS A C 1
ATOM 657 O O . LYS A 1 81 ? 7.890 -0.875 12.790 1.00 93.06 81 LYS A O 1
ATOM 662 N N . ARG A 1 82 ? 9.036 0.552 11.474 1.00 89.62 82 ARG A N 1
ATOM 663 C CA . ARG A 1 82 ? 7.917 1.441 11.156 1.00 89.62 82 ARG A CA 1
ATOM 664 C C . ARG A 1 82 ? 6.756 0.676 10.501 1.00 89.62 82 ARG A C 1
ATOM 666 O O . ARG A 1 82 ? 5.600 0.910 10.856 1.00 89.62 82 ARG A O 1
ATOM 673 N N . CYS A 1 83 ? 7.045 -0.238 9.572 1.00 90.44 83 CYS A N 1
ATOM 674 C CA . CYS A 1 83 ? 6.038 -1.092 8.934 1.00 90.44 83 CYS A CA 1
ATOM 675 C C . CYS A 1 83 ? 5.358 -2.036 9.937 1.00 90.44 83 CYS A C 1
ATOM 677 O O . CYS A 1 83 ? 4.130 -2.134 9.953 1.00 90.44 83 CYS A O 1
ATOM 679 N N . VAL A 1 84 ? 6.137 -2.691 10.804 1.00 94.19 84 VAL A N 1
ATOM 680 C CA . VAL A 1 84 ? 5.602 -3.571 11.857 1.00 94.19 84 VAL A CA 1
ATOM 681 C C . VAL A 1 84 ? 4.716 -2.789 12.829 1.00 94.19 84 VAL A C 1
ATOM 683 O O . VAL A 1 84 ? 3.598 -3.212 13.115 1.00 94.19 84 VAL A O 1
ATOM 686 N N . GLU A 1 85 ? 5.180 -1.634 13.305 1.00 94.44 85 GLU A N 1
ATOM 687 C CA . GLU A 1 85 ? 4.429 -0.778 14.226 1.00 94.44 85 GLU A CA 1
ATOM 688 C C . GLU A 1 85 ? 3.099 -0.316 13.623 1.00 94.44 85 GLU A C 1
ATOM 690 O O . GLU A 1 85 ? 2.079 -0.379 14.301 1.00 94.44 85 GLU A O 1
ATOM 695 N N . GLN A 1 86 ? 3.073 0.071 12.345 1.00 91.19 86 GLN A N 1
ATOM 696 C CA . GLN A 1 86 ? 1.828 0.440 11.661 1.00 91.19 86 GLN A CA 1
ATOM 697 C C . GLN A 1 86 ? 0.858 -0.724 11.486 1.00 91.19 86 GLN A C 1
ATOM 699 O O . GLN A 1 86 ? -0.353 -0.541 11.605 1.00 91.19 86 GLN A O 1
ATOM 704 N N . ALA A 1 87 ? 1.360 -1.920 11.176 1.00 92.12 87 ALA A N 1
ATOM 705 C CA . ALA A 1 87 ? 0.505 -3.095 11.060 1.00 92.12 87 ALA A CA 1
ATOM 706 C C . ALA A 1 87 ? -0.167 -3.412 12.407 1.00 92.12 87 ALA A C 1
ATOM 708 O O . ALA A 1 87 ? -1.374 -3.646 12.457 1.00 92.12 87 ALA A O 1
ATOM 709 N N . LEU A 1 88 ? 0.597 -3.346 13.502 1.00 96.06 88 LEU A N 1
ATOM 710 C CA . LEU A 1 88 ? 0.083 -3.551 14.856 1.00 96.06 88 LEU A CA 1
ATOM 711 C C . LEU A 1 88 ? -0.868 -2.428 15.290 1.00 96.06 88 LEU A C 1
ATOM 713 O O . LEU A 1 88 ? -1.938 -2.717 15.823 1.00 96.06 88 LEU A O 1
ATOM 717 N N . SER A 1 89 ? -0.544 -1.164 14.996 1.00 95.19 89 SER A N 1
ATOM 718 C CA . SER A 1 89 ? -1.373 -0.024 15.401 1.00 95.19 89 SER A CA 1
ATOM 719 C C . SER A 1 89 ? -2.770 -0.074 14.783 1.00 95.19 89 SER A C 1
ATOM 721 O O . SER A 1 89 ? -3.736 0.303 15.433 1.00 95.19 89 SER A O 1
ATOM 723 N N . ARG A 1 90 ? -2.913 -0.598 13.557 1.00 91.50 90 ARG A N 1
ATOM 724 C CA . ARG A 1 90 ? -4.228 -0.797 12.921 1.00 91.50 90 ARG A CA 1
ATOM 725 C C . ARG A 1 90 ? -5.111 -1.777 13.699 1.00 91.50 90 ARG A C 1
ATOM 727 O O . ARG A 1 90 ? -6.323 -1.581 13.779 1.00 91.50 90 ARG A O 1
ATOM 734 N N . VAL A 1 91 ? -4.518 -2.820 14.285 1.00 95.56 91 VAL A N 1
ATOM 735 C CA . VAL A 1 91 ? -5.237 -3.759 15.161 1.00 95.56 91 VAL A CA 1
ATOM 736 C C . VAL A 1 91 ? -5.597 -3.074 16.480 1.00 95.56 91 VAL A C 1
ATOM 738 O O . VAL A 1 91 ? -6.732 -3.195 16.948 1.00 95.56 91 VAL A O 1
ATOM 741 N N . ASP A 1 92 ? -4.664 -2.309 17.050 1.00 97.00 92 ASP A N 1
ATOM 742 C CA . ASP A 1 92 ? -4.895 -1.548 18.279 1.00 97.00 92 ASP A CA 1
ATOM 743 C C . ASP A 1 92 ? -5.995 -0.488 18.116 1.00 97.00 92 ASP A C 1
ATOM 745 O O . ASP A 1 92 ? -6.805 -0.305 19.027 1.00 97.00 92 ASP A O 1
ATOM 749 N N . ASP A 1 93 ? -6.095 0.157 16.954 1.00 95.19 93 ASP A N 1
ATOM 750 C CA . ASP A 1 93 ? -7.159 1.109 16.638 1.00 95.19 93 ASP A CA 1
ATOM 751 C C . ASP A 1 93 ? -8.534 0.426 16.677 1.00 95.19 93 ASP A C 1
ATOM 753 O O . ASP A 1 93 ? -9.436 0.892 17.382 1.00 95.19 93 ASP A O 1
ATOM 757 N N . ALA A 1 94 ? -8.692 -0.721 16.007 1.00 94.69 94 ALA A N 1
ATOM 758 C CA . ALA A 1 94 ? -9.937 -1.495 16.031 1.00 94.69 94 ALA A CA 1
ATOM 759 C C . ALA A 1 94 ? -10.298 -1.960 17.455 1.00 94.69 94 ALA A C 1
ATOM 761 O O . ALA A 1 94 ? -11.450 -1.849 17.889 1.00 94.69 94 ALA A O 1
ATOM 762 N N . LEU A 1 95 ? -9.299 -2.419 18.214 1.00 95.69 95 LEU A N 1
ATOM 763 C CA . LEU A 1 95 ? -9.435 -2.812 19.615 1.00 95.69 95 LEU A CA 1
ATOM 764 C C . LEU A 1 95 ? -9.875 -1.632 20.497 1.00 95.69 95 LEU A C 1
ATOM 766 O O . LEU A 1 95 ? -10.724 -1.795 21.378 1.00 95.69 95 LEU A O 1
ATOM 770 N N . SER A 1 96 ? -9.303 -0.448 20.271 1.00 96.75 96 SER A N 1
ATOM 771 C CA . SER A 1 96 ? -9.614 0.768 21.023 1.00 96.75 96 SER A CA 1
ATOM 772 C C . SER A 1 96 ? -11.073 1.177 20.834 1.00 96.75 96 SER A C 1
ATOM 774 O O . SER A 1 96 ? -11.752 1.453 21.823 1.00 96.75 96 SER A O 1
ATOM 776 N N . ILE A 1 97 ? -11.578 1.108 19.596 1.00 95.81 97 ILE A N 1
ATOM 777 C CA . ILE A 1 97 ? -12.979 1.369 19.264 1.00 95.81 97 ILE A CA 1
ATOM 778 C C . ILE A 1 97 ? -13.858 0.350 19.986 1.00 95.81 97 ILE A C 1
ATOM 780 O O . ILE A 1 97 ? -14.732 0.736 20.761 1.00 95.81 97 ILE A O 1
ATOM 784 N N . ALA A 1 98 ? -13.594 -0.946 19.795 1.00 95.75 98 ALA A N 1
ATOM 785 C CA . ALA A 1 98 ? -14.413 -2.024 20.344 1.00 95.75 98 ALA A CA 1
ATOM 786 C C . ALA A 1 98 ? -14.568 -1.946 21.874 1.00 95.75 98 ALA A C 1
ATOM 788 O O . ALA A 1 98 ? -15.650 -2.196 22.405 1.00 95.75 98 ALA A O 1
ATOM 789 N N . ARG A 1 99 ? -13.504 -1.564 22.592 1.00 96.88 99 ARG A N 1
ATOM 790 C CA . ARG A 1 99 ? -13.481 -1.496 24.064 1.00 96.88 99 ARG A CA 1
ATOM 791 C C . ARG A 1 99 ? -14.368 -0.409 24.665 1.00 96.88 99 ARG A C 1
ATOM 793 O O . ARG A 1 99 ? -14.751 -0.539 25.826 1.00 96.88 99 ARG A O 1
ATOM 800 N N . VAL A 1 100 ? -14.656 0.658 23.924 1.00 96.38 100 VAL A N 1
ATOM 801 C CA . VAL A 1 100 ? -15.368 1.834 24.454 1.00 96.38 100 VAL A CA 1
ATOM 802 C C . VAL A 1 100 ? -16.767 2.012 23.870 1.00 96.38 100 VAL A C 1
ATOM 804 O O . VAL A 1 100 ? -17.454 2.963 24.240 1.00 96.38 100 VAL A O 1
ATOM 807 N N . LEU A 1 101 ? -17.212 1.106 22.990 1.00 95.19 101 LEU A N 1
ATOM 808 C CA . LEU A 1 101 ? -18.532 1.191 22.370 1.00 95.19 101 LEU A CA 1
ATOM 809 C C . LEU A 1 101 ? -19.652 1.177 23.409 1.00 95.19 101 LEU A C 1
ATOM 811 O O . LEU A 1 101 ? -19.814 0.241 24.194 1.00 95.19 101 LEU A O 1
ATOM 815 N N . THR A 1 102 ? -20.501 2.198 23.353 1.00 96.81 102 THR A N 1
ATOM 816 C CA . THR A 1 102 ? -21.737 2.229 24.134 1.00 96.81 102 THR A CA 1
ATOM 817 C C . THR A 1 102 ? -22.842 1.405 23.461 1.00 96.81 102 THR A C 1
ATOM 819 O O . THR A 1 102 ? -22.840 1.238 22.237 1.00 96.81 102 THR A O 1
ATOM 822 N N . PRO A 1 103 ? -23.878 0.957 24.201 1.00 95.44 103 PRO A N 1
ATOM 8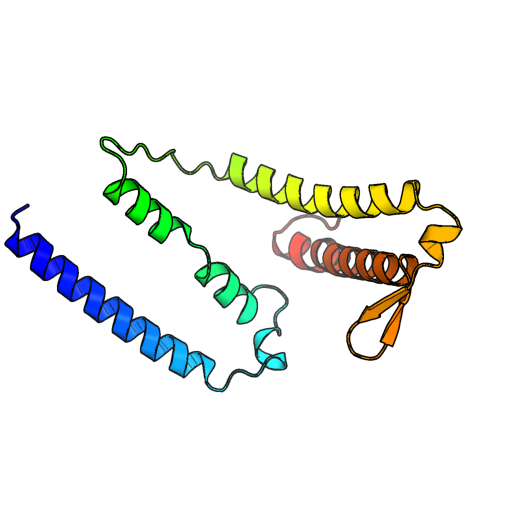23 C CA . PRO A 1 103 ? -25.032 0.272 23.611 1.00 95.44 103 PRO A CA 1
ATOM 824 C C . PRO A 1 103 ? -25.699 1.027 22.460 1.00 95.44 103 PRO A C 1
ATOM 826 O O . PRO A 1 103 ? -26.175 0.417 21.506 1.00 95.44 103 PRO A O 1
ATOM 829 N N . LYS A 1 104 ? -25.711 2.361 22.514 1.00 95.62 104 LYS A N 1
ATOM 830 C CA . LYS A 1 104 ? -26.252 3.187 21.432 1.00 95.62 104 LYS A CA 1
ATOM 831 C C . LYS A 1 104 ? -25.365 3.145 20.187 1.00 95.62 104 LYS A C 1
ATOM 833 O O . LYS A 1 104 ? -25.890 3.093 19.080 1.00 95.62 104 LYS A O 1
ATOM 838 N N . GLU A 1 105 ? -24.046 3.184 20.356 1.00 95.44 105 GLU A N 1
ATOM 839 C CA . GLU A 1 105 ? -23.088 3.170 19.245 1.00 95.44 105 GLU A CA 1
ATOM 840 C C . GLU A 1 105 ? -23.012 1.812 18.560 1.00 95.44 105 GLU A C 1
ATOM 842 O O . GLU A 1 105 ? -22.950 1.774 17.336 1.00 95.44 105 GLU A O 1
ATOM 847 N N . MET A 1 106 ? -23.137 0.717 19.315 1.00 93.94 106 MET A N 1
ATOM 848 C CA . MET A 1 106 ? -23.222 -0.637 18.752 1.00 93.94 106 MET A CA 1
ATOM 849 C C . MET A 1 106 ? -24.385 -0.798 17.759 1.00 93.94 106 MET A C 1
ATOM 851 O O . MET A 1 106 ? -24.277 -1.565 16.811 1.00 93.94 106 MET A O 1
ATOM 855 N N . ASN A 1 107 ? -25.477 -0.047 17.942 1.00 92.12 107 ASN A N 1
ATOM 856 C CA . ASN A 1 107 ? -26.653 -0.074 17.066 1.00 92.12 107 ASN A CA 1
ATOM 857 C C . ASN A 1 107 ? -26.614 0.979 15.944 1.00 92.12 107 ASN A C 1
ATOM 859 O O . ASN A 1 107 ? -27.581 1.104 15.191 1.00 92.12 107 ASN A O 1
ATOM 863 N N . ARG A 1 108 ? -25.547 1.785 15.835 1.00 95.19 108 ARG A N 1
ATOM 864 C CA . ARG A 1 108 ? -25.420 2.733 14.721 1.00 95.19 108 ARG A CA 1
ATOM 865 C C . ARG A 1 108 ? -25.185 1.963 13.433 1.00 95.19 108 ARG A C 1
ATOM 867 O O . ARG A 1 108 ? -24.322 1.091 13.385 1.00 95.19 108 ARG A O 1
ATOM 874 N N . THR A 1 109 ? -25.931 2.336 12.403 1.00 95.00 109 THR A N 1
ATOM 875 C CA . THR A 1 109 ? -25.835 1.742 11.075 1.00 95.00 109 THR A CA 1
ATOM 876 C C . THR A 1 109 ? -25.249 2.723 10.069 1.00 95.00 109 THR A C 1
ATOM 878 O O . THR A 1 109 ? -25.492 3.931 10.124 1.00 95.00 109 THR A O 1
ATOM 881 N N . GLY A 1 110 ? -24.467 2.179 9.147 1.00 93.06 110 GLY A N 1
ATOM 882 C CA . GLY A 1 110 ? -24.041 2.808 7.907 1.00 93.06 110 GLY A CA 1
ATOM 883 C C . GLY A 1 110 ? -24.454 1.944 6.717 1.00 93.06 110 GLY A C 1
ATOM 884 O O . GLY A 1 110 ? -25.160 0.949 6.876 1.00 93.06 110 GLY A O 1
ATOM 885 N N . TRP A 1 111 ? -24.006 2.330 5.527 1.00 92.88 111 TRP A N 1
ATOM 886 C CA . TRP A 1 111 ? -24.260 1.593 4.292 1.00 92.88 111 TRP A CA 1
ATOM 887 C C . TRP A 1 111 ? -22.934 1.267 3.617 1.00 92.88 111 TRP A C 1
ATOM 889 O O . TRP A 1 111 ? -22.126 2.168 3.387 1.00 92.88 111 TRP A O 1
ATOM 899 N N . MET A 1 112 ? -22.731 -0.005 3.286 1.00 88.75 112 MET A N 1
ATOM 900 C CA . MET A 1 112 ? -21.674 -0.448 2.384 1.00 88.75 112 MET A CA 1
ATOM 901 C C . MET A 1 112 ? -22.353 -0.993 1.128 1.00 88.75 112 MET A C 1
ATOM 903 O O . MET A 1 112 ? -23.095 -1.973 1.175 1.00 88.75 112 MET A O 1
ATOM 907 N N . SER A 1 113 ? -22.153 -0.311 -0.001 1.00 88.06 113 SER A N 1
ATOM 908 C CA . SER A 1 113 ? -22.914 -0.553 -1.234 1.00 88.06 113 SER A CA 1
ATOM 909 C C . SER A 1 113 ? -24.432 -0.456 -0.997 1.00 88.06 113 SER A C 1
ATOM 911 O O . SER A 1 113 ? -24.938 0.637 -0.745 1.00 88.06 113 SER A O 1
ATOM 913 N N . LEU A 1 114 ? -25.164 -1.572 -1.081 1.00 88.00 114 LEU A N 1
ATOM 914 C CA . LEU A 1 114 ? -26.618 -1.638 -0.884 1.00 88.00 114 LEU A CA 1
ATOM 915 C C . LEU A 1 114 ? -27.015 -2.369 0.406 1.00 88.00 114 LEU A C 1
ATOM 917 O O . LEU A 1 114 ? -28.204 -2.579 0.641 1.00 88.00 114 LEU A O 1
ATOM 921 N N . GLU A 1 115 ? -26.044 -2.743 1.239 1.00 90.19 115 GLU A N 1
ATOM 922 C CA . GLU A 1 115 ? -26.286 -3.482 2.473 1.00 90.19 115 GLU A CA 1
ATOM 923 C C . GLU A 1 115 ? -26.050 -2.578 3.693 1.00 90.19 115 GLU A C 1
ATOM 925 O O . GLU A 1 115 ? -25.020 -1.893 3.781 1.00 90.19 115 GLU A O 1
ATOM 930 N N . PRO A 1 116 ? -27.006 -2.516 4.636 1.00 94.06 116 PRO A N 1
ATOM 931 C CA . PRO A 1 116 ? -26.792 -1.822 5.892 1.00 94.06 116 PRO A CA 1
ATOM 932 C C . PRO A 1 116 ? -25.857 -2.644 6.783 1.00 94.06 116 PRO A C 1
ATOM 934 O O . PRO A 1 116 ? -26.059 -3.841 6.962 1.00 94.06 116 PRO A O 1
ATOM 937 N N . LEU A 1 117 ? -24.878 -1.981 7.394 1.00 95.94 117 LEU A N 1
ATOM 938 C CA . LEU A 1 117 ? -23.963 -2.585 8.364 1.00 95.94 117 LEU A CA 1
ATOM 939 C C . LEU A 1 117 ? -23.998 -1.805 9.671 1.00 95.94 117 LEU A C 1
ATOM 941 O O . LEU A 1 117 ? -24.096 -0.575 9.667 1.00 95.94 117 LEU A O 1
ATOM 945 N N . THR A 1 118 ? -23.886 -2.504 10.793 1.00 95.88 118 THR A N 1
ATOM 946 C CA . THR A 1 118 ? -23.633 -1.892 12.097 1.00 95.88 118 THR A CA 1
ATOM 947 C C . THR A 1 118 ? -22.139 -1.637 12.312 1.00 95.88 118 THR A C 1
ATOM 949 O O . THR A 1 118 ? -21.270 -2.130 11.583 1.00 95.88 118 THR A O 1
ATOM 952 N N . VAL A 1 119 ? -21.818 -0.886 13.367 1.00 94.50 119 VAL A N 1
ATOM 953 C CA . VAL A 1 119 ? -20.432 -0.741 13.836 1.00 94.50 119 VAL A CA 1
ATOM 954 C C . VAL A 1 119 ? -19.820 -2.103 14.192 1.00 94.50 119 VAL A C 1
ATOM 956 O O . VAL A 1 119 ? -18.657 -2.346 13.877 1.00 94.50 119 VAL A O 1
ATOM 959 N N . LEU A 1 120 ? -20.598 -3.005 14.802 1.00 95.69 120 LEU A N 1
ATOM 960 C CA . LEU A 1 120 ? -20.119 -4.342 15.159 1.00 95.69 120 LEU A CA 1
ATOM 961 C C . LEU A 1 120 ? -19.860 -5.210 13.924 1.00 95.69 120 LEU A C 1
ATOM 963 O O . LEU A 1 120 ? -18.846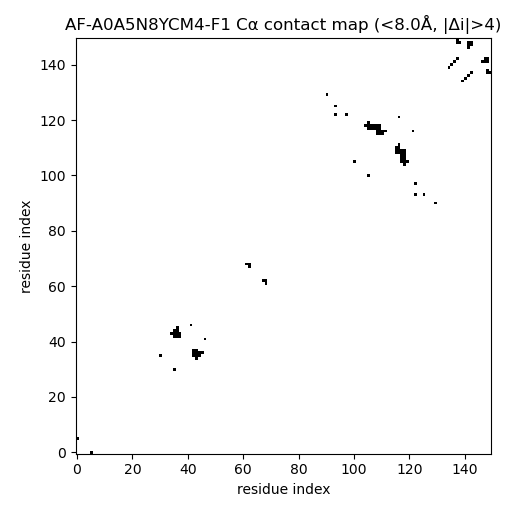 -5.900 13.894 1.00 95.69 120 LEU A O 1
ATOM 967 N N . ASP A 1 121 ? -20.704 -5.125 12.892 1.00 95.69 121 ASP A N 1
ATOM 968 C CA . ASP A 1 121 ? -20.479 -5.859 11.638 1.00 95.69 121 ASP A CA 1
ATOM 969 C C . ASP A 1 121 ? -19.179 -5.405 10.961 1.00 95.69 121 ASP A C 1
ATOM 971 O O . ASP A 1 121 ? -18.388 -6.220 10.494 1.00 95.69 121 ASP A O 1
ATOM 975 N N . THR A 1 122 ? -18.903 -4.099 10.982 1.00 94.50 122 THR A N 1
ATOM 976 C CA . THR A 1 122 ? -17.662 -3.544 10.419 1.00 94.50 122 THR A CA 1
ATOM 977 C C . THR A 1 122 ? -16.426 -4.022 11.191 1.00 94.50 122 THR A C 1
ATOM 979 O O . THR A 1 122 ? -15.416 -4.386 10.589 1.00 94.50 122 THR A O 1
ATOM 982 N N . LEU A 1 123 ? -16.499 -4.062 12.526 1.00 95.75 123 LEU A N 1
ATOM 983 C CA . LEU A 1 123 ? -15.420 -4.603 13.357 1.00 95.75 123 LEU A CA 1
ATOM 984 C C . LEU A 1 123 ? -15.235 -6.112 13.147 1.00 95.75 123 LEU A C 1
ATOM 986 O O . LEU A 1 123 ? -14.100 -6.579 13.137 1.00 95.75 123 LEU A O 1
ATOM 990 N N . ALA A 1 124 ? -16.313 -6.868 12.931 1.00 95.12 124 ALA A N 1
ATOM 991 C CA . ALA A 1 124 ? -16.232 -8.292 12.617 1.00 95.12 124 ALA A CA 1
ATOM 992 C C . ALA A 1 124 ? -15.530 -8.542 11.271 1.00 95.12 124 ALA A C 1
ATOM 994 O O . ALA A 1 124 ? -14.679 -9.425 11.191 1.00 95.12 124 ALA A O 1
ATOM 995 N N . LEU A 1 125 ? -15.811 -7.728 10.244 1.00 93.94 125 LEU A N 1
ATOM 996 C CA . LEU A 1 125 ? -15.077 -7.766 8.972 1.00 93.94 125 LEU A CA 1
ATOM 997 C C . LEU A 1 125 ? -13.584 -7.462 9.167 1.00 93.94 125 LEU A C 1
ATOM 999 O O . LEU A 1 125 ? -12.739 -8.137 8.585 1.00 93.94 125 LEU A O 1
ATOM 1003 N N . CYS A 1 126 ? -13.251 -6.483 10.015 1.00 94.06 126 CYS A N 1
ATOM 1004 C CA . CYS A 1 126 ? -11.862 -6.165 10.350 1.00 94.06 126 CYS A CA 1
ATOM 1005 C C . CYS A 1 126 ? -11.148 -7.347 11.026 1.00 94.06 126 CYS A C 1
ATOM 1007 O O . CYS A 1 126 ? -10.033 -7.684 10.632 1.00 94.06 126 CYS A O 1
ATOM 1009 N N . VAL A 1 127 ? -11.796 -8.008 11.992 1.00 96.38 127 VAL A N 1
ATOM 1010 C CA . VAL A 1 127 ? -11.253 -9.209 12.648 1.00 96.38 127 VAL A CA 1
ATOM 1011 C C . VAL A 1 127 ? -11.016 -10.322 11.632 1.00 96.38 127 VAL A C 1
ATOM 1013 O O . VAL A 1 127 ? -9.903 -10.835 11.569 1.00 96.38 127 VAL A O 1
ATOM 1016 N N . ALA A 1 128 ? -12.008 -10.639 10.796 1.00 94.75 128 ALA A N 1
ATOM 1017 C CA . ALA A 1 128 ? -11.884 -11.689 9.786 1.00 94.75 128 ALA A CA 1
ATOM 1018 C C . ALA A 1 128 ? -10.715 -11.425 8.817 1.00 94.75 128 ALA A C 1
ATOM 1020 O O . ALA A 1 128 ? -9.928 -12.326 8.542 1.00 94.75 128 ALA A O 1
ATOM 1021 N N . HIS A 1 129 ? -10.554 -10.178 8.367 1.00 92.56 1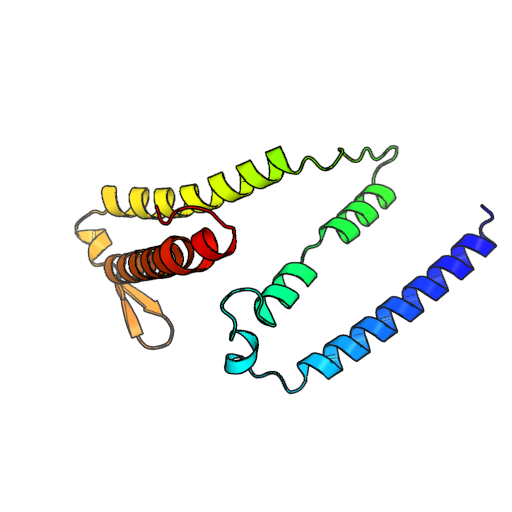29 HIS A N 1
ATOM 1022 C CA .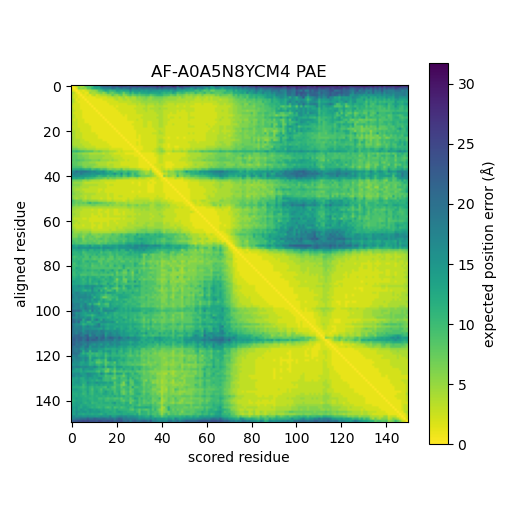 HIS A 1 129 ? -9.442 -9.764 7.509 1.00 92.56 129 HIS A CA 1
ATOM 1023 C C . HIS A 1 129 ? -8.073 -9.930 8.193 1.00 92.56 129 HIS A C 1
ATOM 1025 O O . HIS A 1 129 ? -7.119 -10.418 7.588 1.00 92.56 129 HIS A O 1
ATOM 1031 N N . VAL A 1 130 ? -7.957 -9.553 9.471 1.00 94.25 130 VAL A N 1
ATOM 1032 C CA . VAL A 1 130 ? -6.715 -9.748 10.240 1.00 94.25 130 VAL A CA 1
ATOM 1033 C C . VAL A 1 130 ? -6.414 -11.235 10.430 1.00 94.25 130 VAL A C 1
ATOM 1035 O O . VAL A 1 130 ? -5.267 -11.645 10.268 1.00 94.25 130 VAL A O 1
ATOM 1038 N N . GLU A 1 131 ? -7.417 -12.046 10.760 1.00 95.06 131 GLU A N 1
ATOM 1039 C CA . GLU A 1 131 ? -7.262 -13.491 10.955 1.00 95.06 131 GLU A CA 1
ATOM 1040 C C . GLU A 1 131 ? -6.839 -14.205 9.666 1.00 95.06 131 GLU A C 1
ATOM 1042 O O . GLU A 1 131 ? -5.947 -15.054 9.709 1.00 95.06 131 GLU A O 1
ATOM 1047 N N . GLU A 1 132 ? -7.417 -13.829 8.523 1.00 92.38 132 GLU A N 1
ATOM 1048 C CA . GLU A 1 132 ? -7.041 -14.343 7.204 1.00 92.38 132 GLU A CA 1
ATOM 1049 C C . GLU A 1 132 ? -5.561 -14.079 6.899 1.00 92.38 132 GLU A C 1
ATOM 1051 O O . GLU A 1 132 ? -4.798 -15.012 6.633 1.00 92.38 132 GLU A O 1
ATOM 1056 N N . HIS A 1 133 ? -5.115 -12.827 7.007 1.00 91.69 133 HIS A N 1
ATOM 1057 C CA . HIS A 1 133 ? -3.723 -12.480 6.716 1.00 91.69 133 HIS A CA 1
ATOM 1058 C C . HIS A 1 133 ? -2.741 -12.994 7.772 1.00 91.69 133 HIS A C 1
ATOM 1060 O O . HIS A 1 133 ? -1.593 -13.309 7.452 1.00 91.69 133 HIS A O 1
ATOM 1066 N N . LEU A 1 134 ? -3.170 -13.143 9.027 1.00 93.50 134 LEU A N 1
ATOM 1067 C CA . LEU A 1 134 ? -2.355 -13.789 10.050 1.00 93.50 134 LEU A CA 1
ATOM 1068 C C . LEU A 1 134 ? -2.164 -15.279 9.747 1.00 93.50 134 LEU A C 1
ATOM 1070 O O . LEU A 1 134 ? -1.061 -15.797 9.936 1.00 93.50 134 LEU A O 1
ATOM 1074 N N . ALA A 1 135 ? -3.202 -15.964 9.259 1.00 91.56 135 ALA A N 1
ATOM 1075 C CA . ALA A 1 135 ? -3.086 -17.343 8.799 1.00 91.56 135 ALA A CA 1
ATOM 1076 C C . ALA A 1 135 ? -2.106 -17.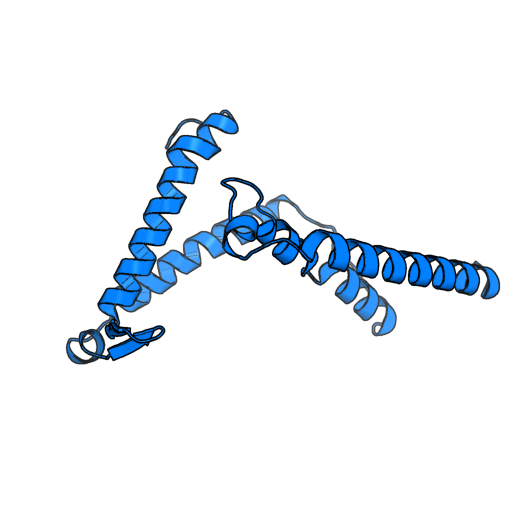444 7.622 1.00 91.56 135 ALA A C 1
ATOM 1078 O O . ALA A 1 135 ? -1.167 -18.231 7.700 1.00 91.56 135 ALA A O 1
ATOM 1079 N N . GLN A 1 136 ? -2.223 -16.581 6.607 1.00 89.38 136 GLN A N 1
ATOM 1080 C CA . GLN A 1 136 ? -1.257 -16.521 5.498 1.00 89.38 136 GLN A CA 1
ATOM 1081 C C . GLN A 1 136 ? 0.178 -16.279 5.986 1.00 89.38 136 GLN A C 1
ATOM 1083 O O . GLN A 1 136 ? 1.109 -16.984 5.588 1.00 89.38 136 GLN A O 1
ATOM 1088 N N . LEU A 1 137 ? 0.375 -15.327 6.903 1.00 91.25 137 LEU A N 1
ATOM 1089 C CA . LEU A 1 137 ? 1.689 -15.062 7.481 1.00 91.25 137 LEU A CA 1
ATOM 1090 C C . LEU A 1 137 ? 2.253 -16.305 8.181 1.00 91.25 137 LEU A C 1
ATOM 1092 O O . LEU A 1 137 ? 3.419 -16.651 7.990 1.00 91.25 137 LEU A O 1
ATOM 1096 N N . LYS A 1 138 ? 1.440 -16.973 9.002 1.00 93.25 138 LYS A N 1
ATOM 1097 C CA . LYS A 1 138 ? 1.853 -18.111 9.831 1.00 93.25 138 LYS A CA 1
ATOM 1098 C C . LYS A 1 138 ? 2.085 -19.391 9.024 1.00 93.25 138 LYS A C 1
ATOM 1100 O O . LYS A 1 138 ? 3.053 -20.106 9.298 1.00 93.25 138 LYS A O 1
ATOM 1105 N N . ASP A 1 139 ? 1.204 -19.673 8.072 1.00 90.94 139 ASP A N 1
ATOM 1106 C CA . ASP A 1 139 ? 1.103 -20.969 7.400 1.00 90.94 139 ASP A CA 1
ATOM 1107 C C . ASP A 1 139 ? 1.776 -20.980 6.019 1.00 90.94 139 ASP A C 1
ATOM 1109 O O . ASP A 1 139 ? 2.229 -22.036 5.580 1.00 90.94 139 ASP A O 1
ATOM 1113 N N . GLU A 1 140 ? 1.921 -19.826 5.360 1.00 89.00 140 GLU A N 1
ATOM 1114 C CA . GLU A 1 140 ? 2.506 -19.734 4.015 1.00 89.00 140 GLU A CA 1
ATOM 1115 C C . GLU A 1 140 ? 3.828 -18.958 4.018 1.00 89.00 140 GLU A C 1
ATOM 1117 O O . GLU A 1 140 ? 4.875 -19.493 3.644 1.00 89.00 140 GLU A O 1
ATOM 1122 N N . ILE A 1 141 ? 3.805 -17.708 4.489 1.00 88.38 141 ILE A N 1
ATOM 1123 C CA . ILE A 1 141 ? 4.941 -16.787 4.346 1.00 88.38 141 ILE A CA 1
ATOM 1124 C C . ILE A 1 141 ? 6.097 -17.199 5.258 1.00 88.38 141 ILE A C 1
ATOM 1126 O O . ILE A 1 141 ? 7.222 -17.359 4.792 1.00 88.38 141 ILE A O 1
ATOM 1130 N N . ARG A 1 142 ? 5.851 -17.413 6.557 1.00 92.12 142 ARG A N 1
ATOM 1131 C CA . ARG A 1 142 ? 6.916 -17.782 7.504 1.00 92.12 142 ARG A CA 1
ATOM 1132 C C . ARG A 1 142 ? 7.661 -19.058 7.079 1.00 92.12 142 ARG A C 1
ATOM 1134 O O . ARG A 1 142 ? 8.887 -18.983 6.989 1.00 92.12 142 ARG A O 1
ATOM 1141 N N . PRO A 1 143 ? 6.991 -20.182 6.748 1.00 91.19 143 PRO A N 1
ATOM 1142 C CA . PRO A 1 143 ? 7.675 -21.376 6.252 1.00 91.19 143 PRO A CA 1
ATOM 1143 C C . PRO A 1 143 ? 8.485 -21.142 4.976 1.00 91.19 143 PRO A C 1
ATOM 1145 O O . PRO A 1 143 ? 9.600 -21.656 4.868 1.00 91.19 143 PRO A O 1
ATOM 1148 N N . ARG A 1 144 ? 7.961 -20.354 4.026 1.00 90.44 144 ARG A N 1
ATOM 1149 C CA . ARG A 1 144 ? 8.664 -20.011 2.780 1.00 90.44 144 ARG A CA 1
ATOM 1150 C C . ARG A 1 144 ? 9.984 -19.287 3.047 1.00 90.44 144 ARG A C 1
ATOM 1152 O O . ARG A 1 144 ? 10.989 -19.616 2.425 1.00 90.44 144 ARG A O 1
ATOM 1159 N N . GLU A 1 145 ? 9.998 -18.370 4.012 1.00 91.50 145 GLU A N 1
ATOM 1160 C CA . GLU A 1 145 ? 11.203 -17.640 4.436 1.00 91.50 145 GLU A CA 1
ATOM 1161 C C . GLU A 1 145 ? 12.117 -18.458 5.375 1.00 91.50 145 GLU A C 1
ATOM 1163 O O . GLU A 1 145 ? 13.072 -17.934 5.949 1.00 91.50 145 GLU A O 1
ATOM 1168 N N . GLY A 1 146 ? 11.834 -19.752 5.576 1.00 94.06 146 GLY A N 1
ATOM 1169 C CA . GLY A 1 146 ? 12.605 -20.623 6.467 1.00 94.06 146 GLY A CA 1
ATOM 1170 C C . GLY A 1 146 ? 12.399 -20.334 7.958 1.00 94.06 146 GLY A C 1
ATOM 1171 O O . GLY A 1 146 ? 13.199 -20.768 8.789 1.00 94.06 146 GLY A O 1
ATOM 1172 N N . LEU A 1 147 ? 11.335 -19.610 8.314 1.00 93.38 147 LEU A N 1
ATOM 1173 C CA . LEU A 1 147 ? 10.937 -19.336 9.690 1.00 93.38 147 LEU A CA 1
ATOM 1174 C C . LEU A 1 147 ? 9.954 -20.408 10.176 1.00 93.38 147 LEU A C 1
ATOM 1176 O O . LEU A 1 147 ? 9.153 -20.942 9.410 1.00 93.38 147 LEU A O 1
ATOM 1180 N N . SER A 1 148 ? 9.965 -20.706 11.477 1.00 88.12 148 SER A N 1
ATOM 1181 C CA . SER A 1 148 ? 8.946 -21.586 12.056 1.00 88.12 148 SER A CA 1
ATOM 1182 C C . SER A 1 148 ? 7.569 -20.933 11.961 1.00 88.12 148 SER A C 1
ATOM 1184 O O . SER A 1 148 ? 7.443 -19.734 12.235 1.00 88.12 148 SER A O 1
ATOM 1186 N N . SER A 1 149 ? 6.526 -21.704 11.662 1.00 79.06 149 SER A N 1
ATOM 1187 C CA . SER A 1 149 ? 5.153 -21.275 11.948 1.00 79.06 149 SER A CA 1
ATOM 1188 C C . SER A 1 149 ? 5.064 -20.896 13.432 1.00 79.06 149 SER A C 1
ATOM 1190 O O . SER A 1 149 ? 5.631 -21.591 14.280 1.00 79.06 149 SER A O 1
ATOM 1192 N N . ALA A 1 150 ? 4.503 -19.716 13.705 1.00 73.00 150 ALA A N 1
ATOM 1193 C CA . ALA A 1 150 ? 4.366 -19.171 15.056 1.00 73.00 150 ALA A CA 1
ATOM 1194 C C . ALA A 1 150 ? 3.411 -20.009 15.916 1.00 73.00 150 ALA A C 1
ATOM 1196 O O . ALA A 1 150 ? 2.450 -20.575 15.343 1.00 73.00 150 ALA A O 1
#

Mean predicted aligned error: 7.58 Å

pLDDT: mean 91.44, std 6.01, range [59.78, 97.5]

Secondary structure (DSSP, 8-state):
--HHHHHHHHHHHHHHHHHHHHHHHHHHTT--HHHHT--SS--HHHHHHHHT--HHHHHHHHHHH-SS--PPPP-HHHHHHHHHHHHHHHHHHHHHHHHH--HHHHT-EEEETTEEEEHHHHHHHHHHHHHHHHHHIIIIIHHHTTPPP-

Sequence (150 aa):
MTAEFNEERRDALVTRLVTSRALLERCLSEVTSDVGMRGTEWSVGDLLEHLGESYYQDMARQFLNEESPQLDVYDPETEWKRCVEQALSRVDDALSIARVLTPKEMNRTGWMSLEPLTVLDTLALCVAHVEEHLAQLKDEIRPREGLSSA

Radius of gyration: 22.62 Å; Cα contacts (8 Å, |Δi|>4): 53; chains: 1; bounding box: 55×48×48 Å